Protein AF-A0A3D5K0N4-F1 (afdb_monomer_lite)

Sequence (99 aa):
MKTPEKQFEQSTAPVTPKDFIERNTIRGLWAICRDWLIIAGAITASILADHWAVWLASVSIIGVMQFALAEAILHEASHYNLFQSRRLHHRLQFLYAWP

Foldseek 3Di:
DDDDDPPPPPPPPPDDPVVVQDADLVVLVVLLVVLVVLLVVLVVQCVVVVDPVSVVVSVVSNVVSLCCLAPVNVVCVVVVRSHPDPVCSVVCCCSRVPD

pLDDT: mean 80.73, std 14.32, range [44.25, 97.81]

Radius of gyration: 21.53 Å; chains: 1; bounding box: 55×54×50 Å

Structure (mmCIF, N/CA/C/O backbone):
data_AF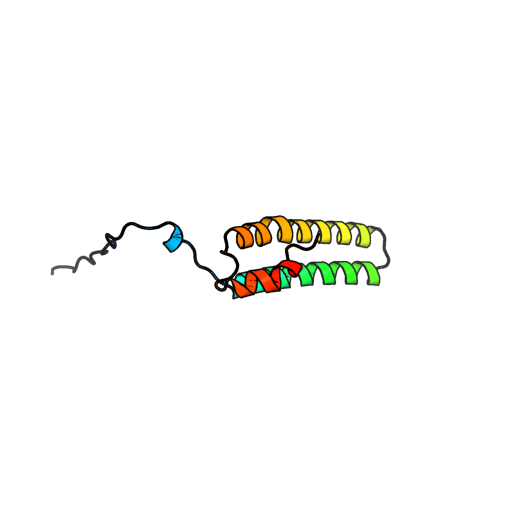-A0A3D5K0N4-F1
#
_entry.id   AF-A0A3D5K0N4-F1
#
loop_
_atom_site.group_PDB
_atom_site.id
_atom_site.type_symbol
_atom_site.label_atom_id
_atom_site.label_alt_id
_atom_site.label_comp_id
_atom_site.label_asym_id
_atom_site.label_entity_id
_atom_site.label_seq_id
_atom_site.pdbx_PDB_ins_code
_atom_site.Cartn_x
_atom_site.Cartn_y
_atom_site.Cartn_z
_atom_site.occupancy
_atom_site.B_iso_or_equiv
_atom_site.auth_seq_id
_atom_site.auth_comp_id
_atom_site.auth_asym_id
_atom_site.auth_atom_id
_atom_site.pdbx_PDB_model_num
ATOM 1 N N . MET A 1 1 ? -38.851 45.346 20.718 1.00 45.69 1 MET A N 1
ATOM 2 C CA . MET A 1 1 ? -38.682 44.092 19.956 1.00 45.69 1 MET A CA 1
ATOM 3 C C . MET A 1 1 ? -37.482 43.368 20.559 1.00 45.69 1 MET A C 1
ATOM 5 O O . MET A 1 1 ? -36.372 43.843 20.387 1.00 45.69 1 MET A O 1
ATOM 9 N N . LYS A 1 2 ? -37.704 42.351 21.406 1.00 44.25 2 LYS A N 1
ATOM 10 C CA . LYS A 1 2 ? -36.622 41.576 22.041 1.00 44.25 2 LYS A CA 1
ATOM 11 C C . LYS A 1 2 ? -36.162 40.504 21.055 1.00 44.25 2 LYS A C 1
ATOM 13 O O . LYS A 1 2 ? -36.959 39.649 20.681 1.00 44.25 2 LYS A O 1
ATOM 18 N N . THR A 1 3 ? -34.914 40.574 20.620 1.00 46.28 3 THR A N 1
ATOM 19 C CA . THR A 1 3 ? -34.257 39.515 19.849 1.00 46.28 3 THR A CA 1
ATOM 20 C C . THR A 1 3 ? -34.033 38.314 20.776 1.00 46.28 3 THR A C 1
ATOM 22 O O . THR A 1 3 ? -33.569 38.525 21.897 1.00 46.28 3 THR A O 1
ATOM 25 N N . PRO A 1 4 ? -34.364 37.073 20.384 1.00 53.62 4 PRO A N 1
ATOM 26 C CA . PRO A 1 4 ? -34.019 35.915 21.194 1.00 53.62 4 PRO A CA 1
ATOM 27 C C . PRO A 1 4 ? -32.514 35.663 21.067 1.00 53.62 4 PRO A C 1
ATOM 29 O O . PRO A 1 4 ? -32.017 35.329 19.989 1.00 53.62 4 PRO A O 1
ATOM 32 N N . GLU A 1 5 ? -31.784 35.854 22.165 1.00 55.56 5 GLU A N 1
ATOM 33 C CA . GLU A 1 5 ? -30.408 35.388 22.296 1.00 55.56 5 GLU A CA 1
ATOM 34 C C . GLU A 1 5 ? -30.420 33.862 22.186 1.00 55.56 5 GLU A C 1
ATOM 36 O O . GLU A 1 5 ? -30.951 33.165 23.049 1.00 55.56 5 GLU A O 1
ATOM 41 N N . LYS A 1 6 ? -29.877 33.324 21.089 1.00 52.78 6 LYS A N 1
ATOM 42 C CA . LYS A 1 6 ? -29.582 31.893 21.001 1.00 52.78 6 LYS A CA 1
ATOM 43 C C . LYS A 1 6 ? -28.485 31.592 22.017 1.00 52.78 6 LYS A C 1
ATOM 45 O O . LYS A 1 6 ? -27.307 31.805 21.740 1.00 52.78 6 LYS A O 1
ATOM 50 N N . GLN A 1 7 ? -28.890 31.118 23.190 1.00 50.19 7 GLN A N 1
ATOM 51 C CA . GLN A 1 7 ? -28.003 30.512 24.170 1.00 50.19 7 GLN A CA 1
ATOM 52 C C . GLN A 1 7 ? -27.330 29.309 23.503 1.00 50.19 7 GLN A C 1
ATOM 54 O O . GLN A 1 7 ? -27.960 28.288 23.236 1.00 50.19 7 GLN A O 1
ATOM 59 N N . PHE A 1 8 ? -26.047 29.455 23.179 1.00 54.22 8 PHE A N 1
ATOM 60 C CA . PHE A 1 8 ? -25.174 28.313 22.960 1.00 54.22 8 PHE A CA 1
ATOM 61 C C . PHE A 1 8 ? -25.063 27.602 24.307 1.00 54.22 8 PHE A C 1
ATOM 63 O O . PHE A 1 8 ? -24.255 27.986 25.149 1.00 54.22 8 PHE A O 1
ATOM 70 N N . GLU A 1 9 ? -25.919 26.610 24.544 1.00 56.53 9 GLU A N 1
ATOM 71 C CA . GLU A 1 9 ? -25.741 25.677 25.650 1.00 56.53 9 GLU A CA 1
ATOM 72 C C . GLU A 1 9 ? -24.444 24.902 25.396 1.00 56.53 9 GLU A C 1
ATOM 74 O O . GLU A 1 9 ? -24.412 23.880 24.711 1.00 56.53 9 GLU A O 1
ATOM 79 N N . GLN A 1 10 ? -23.331 25.434 25.903 1.00 59.69 10 GLN A N 1
ATOM 80 C CA . GLN A 1 10 ? -22.108 24.665 26.051 1.00 59.69 10 GLN A CA 1
ATOM 81 C C . GLN A 1 10 ? -22.417 23.538 27.034 1.00 59.69 10 GLN A C 1
ATOM 83 O O . GLN A 1 10 ? -22.635 23.780 28.221 1.00 59.69 10 GLN A O 1
ATOM 88 N N . SER A 1 11 ? -22.485 22.312 26.513 1.00 57.62 11 SER A N 1
ATOM 89 C CA . SER A 1 11 ? -22.645 21.102 27.315 1.00 57.62 11 SER A CA 1
ATOM 90 C C . SER A 1 11 ? -21.596 21.096 28.433 1.00 57.62 11 SER A C 1
ATOM 92 O O . SER A 1 11 ? -20.398 21.147 28.168 1.00 57.62 11 SER A O 1
ATOM 94 N N . THR A 1 12 ? -22.049 21.075 29.687 1.00 67.19 12 THR A N 1
ATOM 95 C CA . THR A 1 12 ? -21.214 21.121 30.901 1.00 67.19 12 THR A CA 1
ATOM 96 C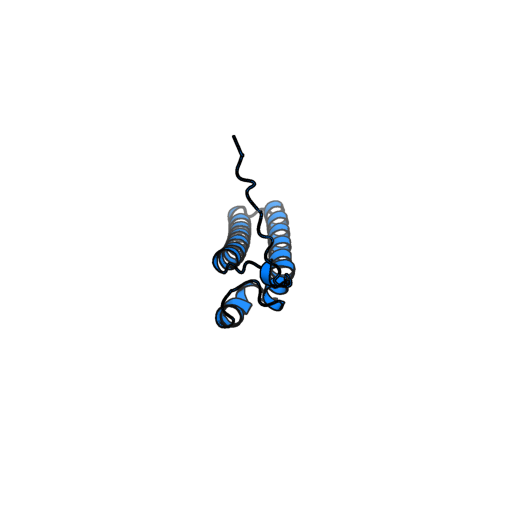 C . THR A 1 12 ? -20.579 19.771 31.247 1.00 67.19 12 THR A C 1
ATOM 98 O O . THR A 1 12 ? -19.935 19.634 32.288 1.00 67.19 12 THR A O 1
ATOM 101 N N . ALA A 1 13 ? -20.758 18.760 30.392 1.00 68.81 13 ALA A N 1
ATOM 102 C CA . ALA A 1 13 ? -20.097 17.477 30.545 1.00 68.81 13 ALA A CA 1
ATOM 103 C C . ALA A 1 13 ? -18.579 17.649 30.335 1.00 68.81 13 ALA A C 1
ATOM 105 O O . ALA A 1 13 ? -18.168 18.352 29.409 1.00 68.81 13 ALA A O 1
ATOM 106 N N . PRO A 1 14 ? -17.726 17.028 31.171 1.00 75.00 14 PRO A N 1
ATOM 107 C CA . PRO A 1 14 ? -16.285 17.092 30.983 1.00 75.00 14 PRO A CA 1
ATOM 108 C C . PRO A 1 14 ? -15.934 16.486 29.622 1.00 75.00 14 PRO A C 1
ATOM 110 O O . PRO A 1 14 ? -16.109 15.286 29.404 1.00 75.00 14 PRO A O 1
ATOM 113 N N . VAL A 1 15 ? -15.455 17.334 28.710 1.00 74.19 15 VAL A N 1
ATOM 114 C CA . VAL A 1 15 ? -15.012 16.918 27.379 1.00 74.19 15 VAL A CA 1
ATOM 115 C C . VAL A 1 15 ? -13.907 15.888 27.559 1.00 74.19 15 VAL A C 1
ATOM 117 O O . VAL A 1 15 ? -12.836 16.182 28.096 1.00 74.19 15 VAL A O 1
ATOM 120 N N . THR A 1 16 ? -14.181 14.656 27.150 1.00 76.50 16 THR A N 1
ATOM 121 C CA . THR A 1 16 ? -13.230 13.561 27.292 1.00 76.50 16 THR A CA 1
ATOM 122 C C . THR A 1 16 ? -12.455 13.450 25.978 1.00 76.50 16 THR A C 1
ATOM 124 O O . THR A 1 16 ? -13.060 13.572 24.918 1.00 76.50 16 THR A O 1
ATOM 127 N N . PRO A 1 17 ? -11.138 13.157 25.968 1.00 68.00 17 PRO A N 1
ATOM 128 C CA . PRO A 1 17 ? -10.368 13.028 24.720 1.00 68.00 17 PRO A CA 1
ATOM 129 C C . PRO A 1 17 ? -10.972 12.056 23.691 1.00 68.00 17 PRO A C 1
ATOM 131 O O . PRO A 1 17 ? -10.720 12.169 22.498 1.00 68.00 17 PRO A O 1
ATOM 134 N N . LYS A 1 18 ? -11.801 11.112 24.153 1.00 65.50 18 LYS A N 1
ATOM 135 C CA . LYS A 1 18 ? -12.545 10.156 23.324 1.00 65.50 18 LYS A CA 1
ATOM 136 C C . LYS A 1 18 ? -13.618 10.808 22.443 1.00 65.50 18 LYS A C 1
ATOM 138 O O . LYS A 1 18 ? -13.953 10.222 21.421 1.00 65.50 18 LYS A O 1
ATOM 143 N N . ASP A 1 19 ? -14.117 11.986 22.809 1.00 70.81 19 ASP A N 1
ATOM 144 C CA . ASP A 1 19 ? -15.174 12.697 22.077 1.00 70.81 19 ASP A CA 1
ATOM 145 C C . ASP A 1 19 ? -14.655 13.327 20.775 1.00 70.81 19 ASP A C 1
ATOM 147 O O . ASP A 1 19 ? -15.430 13.601 19.864 1.00 70.81 19 ASP A O 1
ATOM 151 N N . PHE A 1 20 ? -13.334 13.499 20.649 1.00 68.88 20 PHE A N 1
ATOM 152 C CA . PHE A 1 20 ? -12.677 13.995 19.433 1.00 68.88 20 PHE A CA 1
ATOM 153 C C . PHE A 1 20 ? -12.227 12.883 18.480 1.00 68.88 20 PHE A C 1
ATOM 155 O O . PHE A 1 20 ? -11.637 13.155 17.436 1.00 68.88 20 PHE A O 1
ATOM 162 N N . ILE A 1 21 ? -12.468 11.624 18.844 1.00 67.19 21 ILE A N 1
ATOM 163 C CA . ILE A 1 21 ? -11.972 10.467 18.110 1.00 67.19 21 ILE A CA 1
ATOM 164 C C . ILE A 1 21 ? -13.127 9.841 17.326 1.00 67.19 21 ILE A C 1
ATOM 166 O O . ILE A 1 21 ? -13.891 9.023 17.840 1.00 67.19 21 ILE A O 1
ATOM 170 N N . GLU A 1 22 ? -13.238 10.206 16.049 1.00 67.06 22 GLU A N 1
ATOM 171 C CA . GLU A 1 22 ? -14.204 9.592 15.141 1.00 67.06 22 GLU A CA 1
ATOM 172 C C . GLU A 1 22 ? -13.593 8.360 14.459 1.00 67.06 22 GLU A C 1
ATOM 174 O O . GLU A 1 22 ? -12.765 8.449 13.550 1.00 67.06 22 GLU A O 1
ATOM 179 N N . ARG A 1 23 ? -14.012 7.174 14.906 1.00 68.56 23 ARG A N 1
ATOM 180 C CA . ARG A 1 23 ? -13.580 5.896 14.325 1.00 68.56 23 ARG A CA 1
ATOM 181 C C . ARG A 1 23 ? -14.343 5.627 13.041 1.00 68.56 23 ARG A C 1
ATOM 183 O O . ARG A 1 23 ? -15.532 5.319 13.087 1.00 68.56 23 ARG A O 1
ATOM 190 N N . ASN A 1 24 ? -13.652 5.647 11.905 1.00 77.50 24 ASN A N 1
ATOM 191 C CA . ASN A 1 24 ? -14.261 5.306 10.626 1.00 77.50 24 ASN A CA 1
ATOM 192 C C . ASN A 1 24 ? -13.544 4.130 9.953 1.00 77.50 24 ASN A C 1
ATOM 194 O O . ASN A 1 24 ? -12.560 4.287 9.231 1.00 77.50 24 ASN A O 1
ATOM 198 N N . THR A 1 25 ? -14.119 2.944 10.154 1.00 78.44 25 THR A N 1
ATOM 199 C CA . THR A 1 25 ? -13.655 1.669 9.587 1.00 78.44 25 THR A CA 1
ATOM 200 C C . THR A 1 25 ? -13.499 1.718 8.064 1.00 78.44 25 THR A C 1
ATOM 202 O O . THR A 1 25 ? -12.570 1.118 7.530 1.00 78.44 25 THR A O 1
ATOM 205 N N . ILE A 1 26 ? -14.374 2.445 7.358 1.00 80.38 26 ILE A N 1
ATOM 206 C CA . ILE A 1 26 ? -14.334 2.551 5.892 1.00 80.38 26 ILE A CA 1
ATOM 207 C C . ILE A 1 26 ? -13.108 3.350 5.455 1.00 80.38 26 ILE A C 1
ATOM 209 O O . ILE A 1 26 ? -12.428 2.950 4.515 1.00 80.38 26 ILE A O 1
ATOM 213 N N . ARG A 1 27 ? -12.784 4.441 6.161 1.00 81.94 27 ARG A N 1
ATOM 214 C CA . ARG A 1 27 ? -11.584 5.243 5.869 1.00 81.94 27 ARG A CA 1
ATOM 215 C C . ARG A 1 27 ? -10.310 4.428 6.093 1.00 81.94 27 ARG A C 1
ATOM 217 O O . ARG A 1 27 ? -9.424 4.480 5.247 1.00 81.94 27 ARG A O 1
ATOM 224 N N . GLY A 1 28 ? -10.252 3.637 7.168 1.00 84.38 28 GLY A N 1
ATOM 225 C CA . GLY A 1 28 ? -9.128 2.733 7.442 1.00 84.38 28 GLY A CA 1
ATOM 226 C C . GLY A 1 28 ? -8.956 1.649 6.372 1.00 84.38 28 GLY A C 1
ATOM 227 O O . GLY A 1 28 ? -7.863 1.475 5.838 1.00 84.38 28 GLY A O 1
ATOM 228 N N . LEU A 1 29 ? -10.045 0.968 5.992 1.00 85.94 29 LEU A N 1
ATOM 229 C CA . LEU A 1 29 ? -10.040 -0.015 4.898 1.00 85.94 29 LEU A CA 1
ATOM 230 C C . LEU A 1 29 ? -9.611 0.614 3.570 1.00 85.94 29 LEU A C 1
ATOM 232 O O . LEU A 1 29 ? -8.786 0.043 2.865 1.00 85.94 29 LEU A O 1
ATOM 236 N N . TRP A 1 30 ? -10.136 1.796 3.244 1.00 87.94 30 TRP A N 1
ATOM 237 C CA . TRP A 1 30 ? -9.791 2.494 2.010 1.00 87.94 30 TRP A CA 1
ATOM 238 C C . TRP A 1 30 ? -8.317 2.899 1.961 1.00 87.94 30 TRP A C 1
ATOM 240 O O . TRP A 1 30 ? -7.693 2.760 0.913 1.00 87.94 30 TRP A O 1
ATOM 250 N N . ALA A 1 31 ? -7.746 3.350 3.082 1.00 87.94 31 ALA A N 1
ATOM 251 C CA . ALA A 1 31 ? -6.324 3.672 3.170 1.00 87.94 31 ALA A CA 1
ATOM 252 C C . ALA A 1 31 ? -5.449 2.439 2.885 1.00 87.94 31 ALA A C 1
ATOM 254 O O . ALA A 1 31 ? -4.579 2.504 2.021 1.00 87.94 31 ALA A O 1
ATOM 255 N N . ILE A 1 32 ? -5.757 1.296 3.513 1.00 88.94 32 ILE A N 1
ATOM 256 C CA . ILE A 1 32 ? -5.056 0.025 3.259 1.00 88.94 32 ILE A CA 1
ATOM 257 C C . ILE A 1 32 ? -5.199 -0.386 1.787 1.00 88.94 32 ILE A C 1
ATOM 259 O O . ILE A 1 32 ? -4.207 -0.686 1.128 1.00 88.94 32 ILE A O 1
ATOM 263 N N . CYS A 1 33 ? -6.424 -0.381 1.251 1.00 92.12 33 CYS A N 1
ATOM 264 C CA . CYS A 1 33 ? -6.678 -0.753 -0.141 1.00 92.12 33 CYS A CA 1
ATOM 265 C C . CYS A 1 33 ? -5.921 0.146 -1.127 1.00 92.12 33 CYS A C 1
ATOM 267 O O . CYS A 1 33 ? -5.340 -0.362 -2.082 1.00 92.12 33 CYS A O 1
ATOM 269 N N . ARG A 1 34 ? -5.908 1.466 -0.903 1.00 93.38 34 ARG A N 1
ATOM 270 C CA . ARG A 1 34 ? -5.182 2.428 -1.740 1.00 93.38 34 ARG A CA 1
ATOM 271 C C . ARG A 1 34 ? -3.693 2.099 -1.789 1.00 93.38 34 ARG A C 1
ATOM 273 O O . ARG A 1 34 ? -3.132 2.046 -2.879 1.00 93.38 34 ARG A O 1
ATOM 280 N N . ASP A 1 35 ? -3.069 1.869 -0.638 1.00 92.44 35 ASP A N 1
ATOM 281 C CA . ASP A 1 35 ? -1.621 1.653 -0.563 1.00 92.44 35 ASP A CA 1
ATOM 282 C C . ASP A 1 35 ? -1.230 0.336 -1.250 1.00 92.44 35 ASP A C 1
ATOM 284 O O . ASP A 1 35 ? -0.292 0.305 -2.048 1.00 92.44 35 ASP A O 1
ATOM 288 N N . TRP A 1 36 ? -2.028 -0.722 -1.069 1.00 93.88 36 TRP A N 1
ATOM 289 C CA . TRP A 1 36 ? -1.852 -1.983 -1.796 1.00 93.88 36 TRP A CA 1
ATOM 290 C C . TRP A 1 36 ? -2.054 -1.850 -3.309 1.00 93.88 36 TRP A C 1
ATOM 292 O O . TRP A 1 36 ? -1.313 -2.468 -4.074 1.00 93.88 36 TRP A O 1
ATOM 302 N N . LEU A 1 37 ? -3.010 -1.034 -3.764 1.00 96.44 37 LEU A N 1
ATOM 303 C CA . LEU A 1 37 ? -3.194 -0.761 -5.193 1.00 96.44 37 LEU A CA 1
ATOM 304 C C . LEU A 1 37 ? -1.996 -0.016 -5.790 1.00 96.44 37 LEU A C 1
ATOM 306 O O . LEU A 1 37 ? -1.586 -0.330 -6.905 1.00 96.44 37 LEU A O 1
ATOM 310 N N . ILE A 1 38 ? -1.410 0.934 -5.055 1.00 96.31 38 ILE A N 1
ATOM 311 C CA . ILE A 1 38 ? -0.205 1.648 -5.496 1.00 96.31 38 ILE A CA 1
ATOM 312 C C . ILE A 1 38 ? 0.981 0.683 -5.586 1.00 96.31 38 ILE A C 1
ATOM 314 O O . ILE A 1 38 ? 1.684 0.687 -6.594 1.00 96.31 38 ILE A O 1
ATOM 318 N N . ILE A 1 39 ? 1.172 -0.182 -4.584 1.00 95.56 39 ILE A N 1
ATOM 319 C CA . ILE A 1 39 ? 2.221 -1.215 -4.593 1.00 95.56 39 ILE A CA 1
ATOM 320 C C . ILE A 1 39 ? 2.043 -2.153 -5.795 1.00 95.56 39 ILE A C 1
ATOM 322 O O . ILE A 1 39 ? 2.977 -2.341 -6.573 1.00 95.56 39 ILE A O 1
ATOM 326 N N . ALA A 1 40 ? 0.840 -2.697 -5.998 1.00 96.94 40 ALA A N 1
ATOM 327 C CA . ALA A 1 40 ? 0.546 -3.582 -7.125 1.00 96.94 40 ALA A CA 1
ATOM 328 C C . ALA A 1 40 ? 0.742 -2.881 -8.481 1.00 96.94 40 ALA A C 1
ATOM 330 O O . ALA A 1 40 ? 1.282 -3.473 -9.420 1.00 96.94 40 ALA A O 1
ATOM 331 N N . GLY A 1 41 ? 0.352 -1.607 -8.576 1.00 97.31 41 GLY A N 1
ATOM 332 C CA . GLY A 1 41 ? 0.571 -0.769 -9.750 1.00 97.31 41 GLY A CA 1
ATOM 333 C C . GLY A 1 41 ? 2.055 -0.549 -10.042 1.00 97.31 41 GLY A C 1
ATOM 334 O O . GLY A 1 41 ? 2.475 -0.720 -11.184 1.00 97.31 41 GLY A O 1
ATOM 335 N N . ALA A 1 42 ? 2.862 -0.249 -9.021 1.00 96.50 42 ALA A N 1
ATOM 336 C CA . ALA A 1 42 ? 4.309 -0.079 -9.153 1.00 96.50 42 ALA A CA 1
ATOM 337 C C . ALA A 1 42 ? 4.997 -1.377 -9.610 1.00 96.50 42 ALA A C 1
ATOM 339 O O . ALA A 1 42 ? 5.808 -1.354 -10.534 1.00 96.50 42 ALA A O 1
ATOM 340 N N . ILE A 1 43 ? 4.619 -2.525 -9.035 1.00 96.38 43 ILE A N 1
ATOM 341 C CA . ILE A 1 43 ? 5.118 -3.842 -9.464 1.00 96.38 43 ILE A CA 1
ATOM 342 C C . ILE A 1 43 ? 4.776 -4.088 -10.938 1.00 96.38 43 ILE A C 1
ATOM 344 O O . ILE A 1 43 ? 5.652 -4.424 -11.734 1.00 96.38 43 ILE A O 1
ATOM 348 N N . THR A 1 44 ? 3.514 -3.875 -11.316 1.00 97.38 44 THR A N 1
ATOM 349 C CA . THR A 1 44 ? 3.044 -4.085 -12.692 1.00 97.38 44 THR A CA 1
ATOM 350 C C . THR A 1 44 ? 3.782 -3.175 -13.674 1.00 97.38 44 THR A C 1
ATOM 352 O O . THR A 1 44 ? 4.260 -3.645 -14.702 1.00 97.38 44 THR A O 1
ATOM 355 N N . ALA A 1 45 ? 3.940 -1.890 -13.344 1.00 96.12 45 ALA A N 1
ATOM 356 C CA . ALA A 1 45 ? 4.678 -0.934 -14.165 1.00 96.12 45 ALA A CA 1
ATOM 357 C C . ALA A 1 45 ? 6.149 -1.339 -14.340 1.00 96.12 45 ALA A C 1
ATOM 359 O O . ALA A 1 45 ? 6.668 -1.277 -15.452 1.00 96.12 45 ALA A O 1
ATOM 360 N N . SER A 1 46 ? 6.803 -1.807 -13.271 1.00 97.00 46 SER A N 1
ATOM 361 C CA . SER A 1 46 ? 8.183 -2.291 -13.339 1.00 97.00 46 SER A CA 1
ATOM 362 C C . SER A 1 46 ? 8.334 -3.505 -14.255 1.00 97.00 46 SER A C 1
ATOM 364 O O . SER A 1 46 ? 9.309 -3.566 -14.997 1.00 97.00 46 SER A O 1
ATOM 366 N N . ILE A 1 47 ? 7.397 -4.459 -14.207 1.00 96.88 47 ILE A N 1
ATOM 367 C CA . ILE A 1 47 ? 7.434 -5.672 -15.040 1.00 96.88 47 ILE A CA 1
ATOM 368 C C . ILE A 1 47 ? 7.176 -5.330 -16.511 1.00 96.88 47 ILE A C 1
ATOM 370 O O . ILE A 1 47 ? 7.862 -5.843 -17.387 1.00 96.88 47 ILE A O 1
ATOM 374 N N . LEU A 1 48 ? 6.198 -4.463 -16.791 1.00 97.81 48 LEU A N 1
ATOM 375 C CA . LEU A 1 48 ? 5.826 -4.114 -18.164 1.00 97.81 48 LEU A CA 1
ATOM 376 C C . LEU A 1 48 ? 6.856 -3.216 -18.858 1.00 97.81 48 LEU A C 1
ATOM 378 O O . LEU A 1 48 ? 6.997 -3.291 -20.075 1.00 97.81 48 LEU A O 1
ATOM 382 N N . ALA A 1 49 ? 7.542 -2.348 -18.111 1.00 96.31 49 ALA A N 1
ATOM 383 C CA . ALA A 1 49 ? 8.524 -1.435 -18.686 1.00 96.31 49 ALA A CA 1
ATOM 384 C C . ALA A 1 49 ? 9.886 -2.090 -18.956 1.00 96.31 49 ALA A C 1
ATOM 386 O O . ALA A 1 49 ? 10.622 -1.579 -19.795 1.00 96.31 49 ALA A O 1
ATOM 387 N N . ASP A 1 50 ? 10.236 -3.148 -18.212 1.00 92.50 50 ASP A N 1
ATOM 388 C CA . ASP A 1 50 ? 11.527 -3.858 -18.276 1.00 92.50 50 ASP A CA 1
ATOM 389 C C . ASP A 1 50 ? 12.753 -2.916 -18.328 1.00 92.50 50 ASP A C 1
ATOM 391 O O . ASP A 1 50 ? 13.735 -3.129 -19.037 1.00 92.50 50 ASP A O 1
ATOM 395 N N . HIS A 1 51 ? 12.675 -1.801 -17.593 1.00 95.81 51 HIS A N 1
ATOM 396 C CA . HIS A 1 51 ? 13.669 -0.732 -17.626 1.00 95.81 51 HIS A CA 1
ATOM 397 C C . HIS A 1 51 ? 14.175 -0.416 -16.219 1.00 95.81 51 HIS A C 1
ATOM 399 O O . HIS A 1 51 ? 13.397 -0.113 -15.311 1.00 95.81 51 HIS A O 1
ATOM 405 N N . TRP A 1 52 ? 15.499 -0.397 -16.046 1.00 96.94 52 TRP A N 1
ATOM 406 C CA . TRP A 1 52 ? 16.159 -0.245 -14.742 1.00 96.94 52 TRP A CA 1
ATOM 407 C C . TRP A 1 52 ? 15.742 1.027 -13.978 1.00 96.94 52 TRP A C 1
ATOM 409 O O . TRP A 1 52 ? 15.597 1.002 -12.758 1.00 96.94 52 TRP A O 1
ATOM 419 N N . ALA A 1 53 ? 15.496 2.138 -14.682 1.00 96.50 53 ALA A N 1
ATOM 420 C CA . ALA A 1 53 ? 15.039 3.378 -14.047 1.00 96.50 53 ALA A CA 1
ATOM 421 C C . ALA A 1 53 ? 13.598 3.272 -13.509 1.00 96.50 53 ALA A C 1
ATOM 423 O O . ALA A 1 53 ? 13.299 3.803 -12.441 1.00 96.50 53 ALA A O 1
ATOM 424 N N . VAL A 1 54 ? 12.714 2.554 -14.217 1.00 95.88 54 VAL A N 1
ATOM 425 C CA . VAL A 1 54 ? 11.335 2.307 -13.761 1.00 95.88 54 VAL A CA 1
ATOM 426 C C . VAL A 1 54 ? 11.349 1.354 -12.574 1.00 95.88 54 VAL A C 1
ATOM 428 O O . VAL A 1 54 ? 10.601 1.558 -11.621 1.00 95.88 54 VAL A O 1
ATOM 431 N N . TRP A 1 55 ? 12.249 0.371 -12.587 1.00 96.31 55 TRP A N 1
ATOM 432 C CA . TRP A 1 55 ? 12.491 -0.495 -11.440 1.00 96.31 55 TRP A CA 1
ATOM 433 C C . TRP A 1 55 ? 12.921 0.304 -10.198 1.00 96.31 55 TRP A C 1
ATOM 435 O O . TRP A 1 55 ? 12.288 0.179 -9.152 1.00 96.31 55 TRP A O 1
ATOM 445 N N . LEU A 1 56 ? 13.909 1.202 -10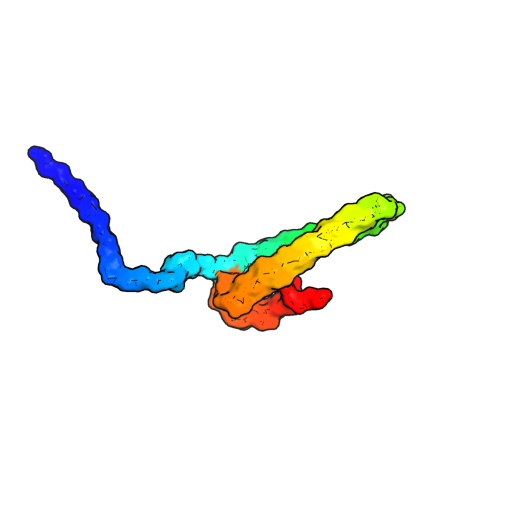.316 1.00 97.69 56 LEU A N 1
ATOM 446 C CA . LEU A 1 56 ? 14.359 2.060 -9.206 1.00 97.69 56 LEU A CA 1
ATOM 447 C C . LEU A 1 56 ? 13.232 2.940 -8.648 1.00 97.69 56 LEU A C 1
ATOM 449 O O . LEU A 1 56 ? 13.054 3.034 -7.429 1.00 97.69 56 LEU A O 1
ATOM 453 N N . ALA A 1 57 ? 12.449 3.561 -9.535 1.00 97.12 57 ALA A N 1
ATOM 454 C CA . ALA A 1 57 ? 11.292 4.357 -9.140 1.00 97.12 57 ALA A CA 1
ATOM 455 C C . ALA A 1 57 ? 10.243 3.497 -8.419 1.00 97.12 57 ALA A C 1
ATOM 457 O O . ALA A 1 57 ? 9.735 3.890 -7.371 1.00 97.12 57 ALA A O 1
ATOM 458 N N . SER A 1 58 ? 9.966 2.299 -8.936 1.00 96.44 58 SER A N 1
ATOM 459 C CA . SER A 1 58 ? 8.975 1.380 -8.371 1.00 96.44 58 SER A CA 1
ATOM 460 C C . SER A 1 58 ? 9.385 0.881 -6.989 1.00 96.44 58 SER A C 1
ATOM 462 O O . SER A 1 58 ? 8.574 0.932 -6.071 1.00 96.44 58 SER A O 1
ATOM 464 N N . VAL A 1 59 ? 10.647 0.481 -6.796 1.00 96.25 59 VAL A N 1
ATOM 465 C CA . VAL A 1 59 ? 11.169 0.069 -5.481 1.00 96.25 59 VAL A CA 1
ATOM 466 C C . VAL A 1 59 ? 11.076 1.213 -4.471 1.00 96.25 59 VAL A C 1
ATOM 468 O O . VAL A 1 59 ? 10.650 0.998 -3.338 1.00 96.25 59 VAL A O 1
ATOM 471 N N . SER A 1 60 ? 11.396 2.440 -4.890 1.00 97.12 60 SER A N 1
ATOM 472 C CA . SER A 1 60 ? 11.279 3.626 -4.032 1.00 97.12 60 SER A CA 1
ATOM 473 C C . SER A 1 60 ? 9.827 3.890 -3.620 1.00 97.12 60 SER A C 1
ATOM 475 O O . SER A 1 60 ? 9.548 4.120 -2.445 1.00 97.12 60 SER A O 1
ATOM 477 N N . ILE A 1 61 ? 8.887 3.805 -4.569 1.00 96.56 61 ILE A N 1
ATOM 478 C CA . ILE A 1 61 ? 7.450 3.969 -4.308 1.00 96.56 61 ILE A CA 1
ATOM 479 C C . ILE A 1 61 ? 6.952 2.889 -3.345 1.00 96.56 61 ILE A C 1
ATOM 481 O O . ILE A 1 61 ? 6.272 3.213 -2.373 1.00 96.56 61 ILE A O 1
ATOM 485 N N . ILE A 1 62 ? 7.311 1.625 -3.582 1.00 95.88 62 ILE A N 1
ATOM 486 C CA . ILE A 1 62 ? 6.923 0.504 -2.720 1.00 95.88 62 ILE A CA 1
ATOM 487 C C . ILE A 1 62 ? 7.443 0.729 -1.298 1.00 95.88 62 ILE A C 1
ATOM 489 O O . ILE A 1 62 ? 6.661 0.612 -0.359 1.00 95.88 62 ILE A O 1
ATOM 493 N N . GLY A 1 63 ? 8.705 1.136 -1.135 1.00 94.00 63 GLY A N 1
ATOM 494 C CA . GLY A 1 63 ? 9.283 1.427 0.179 1.00 94.00 63 GLY A CA 1
ATOM 495 C C . GLY A 1 63 ? 8.541 2.536 0.932 1.00 94.00 63 GLY A C 1
ATOM 496 O O . GLY A 1 63 ? 8.248 2.386 2.116 1.00 94.00 63 GLY A O 1
ATOM 497 N N . VAL A 1 64 ? 8.155 3.621 0.249 1.00 94.19 64 VAL A N 1
ATOM 498 C CA . VAL A 1 64 ? 7.359 4.701 0.863 1.00 94.19 64 VAL A CA 1
ATOM 499 C C . VAL A 1 64 ? 5.967 4.212 1.273 1.00 94.19 64 VAL A C 1
ATOM 501 O O . VAL A 1 64 ? 5.496 4.561 2.354 1.00 94.19 64 VAL A O 1
ATOM 504 N N . MET A 1 65 ? 5.309 3.390 0.451 1.00 93.06 65 MET A N 1
ATOM 505 C CA . MET A 1 65 ? 3.995 2.832 0.796 1.00 93.06 65 MET A CA 1
ATOM 506 C C . MET A 1 65 ? 4.085 1.827 1.951 1.00 93.06 65 MET A C 1
ATOM 508 O O . MET A 1 65 ? 3.232 1.843 2.833 1.00 93.06 65 MET A O 1
ATOM 512 N N . GLN A 1 66 ? 5.132 0.997 1.998 1.00 90.69 66 GLN A N 1
ATOM 513 C CA . GLN A 1 66 ? 5.391 0.095 3.125 1.00 90.69 66 GLN A CA 1
ATOM 514 C C . GLN A 1 66 ? 5.650 0.873 4.417 1.00 90.69 66 GLN A C 1
ATOM 516 O O . GLN A 1 66 ? 5.086 0.533 5.453 1.00 90.69 66 GLN A O 1
ATOM 521 N N . PHE A 1 67 ? 6.423 1.960 4.348 1.00 89.94 67 PHE A N 1
ATOM 522 C CA . PHE A 1 67 ? 6.618 2.861 5.481 1.00 89.94 67 PHE A CA 1
ATOM 523 C C . PHE A 1 67 ? 5.296 3.498 5.933 1.00 89.94 67 PHE A C 1
ATOM 525 O O . PHE A 1 67 ? 5.009 3.524 7.123 1.00 89.94 67 PHE A O 1
ATOM 532 N N . ALA A 1 68 ? 4.446 3.954 5.008 1.00 89.06 68 ALA A N 1
ATOM 533 C CA . ALA A 1 68 ? 3.138 4.515 5.349 1.00 89.06 68 ALA A CA 1
ATOM 534 C C . ALA A 1 68 ? 2.205 3.483 6.016 1.00 89.06 68 ALA A C 1
ATOM 536 O O . ALA A 1 68 ? 1.537 3.806 7.001 1.00 89.06 68 ALA A O 1
ATOM 537 N N . LEU A 1 69 ? 2.188 2.240 5.524 1.00 87.25 69 LEU A N 1
ATOM 538 C CA . LEU A 1 69 ? 1.438 1.139 6.135 1.00 87.25 69 LEU A CA 1
ATOM 539 C C . LEU A 1 69 ? 1.954 0.825 7.550 1.00 87.25 69 LEU A C 1
ATOM 541 O O . LEU A 1 69 ? 1.158 0.730 8.488 1.00 87.25 69 LEU A O 1
ATOM 545 N N . ALA A 1 70 ? 3.273 0.711 7.713 1.00 84.62 70 ALA A N 1
ATOM 546 C CA . ALA A 1 70 ? 3.904 0.329 8.972 1.00 84.62 70 ALA A CA 1
ATOM 547 C C . ALA A 1 70 ? 3.909 1.447 10.025 1.00 84.62 70 ALA A C 1
ATOM 549 O O . ALA A 1 70 ? 3.739 1.161 11.200 1.00 84.62 70 ALA A O 1
ATOM 550 N N . GLU A 1 71 ? 4.079 2.711 9.646 1.00 85.81 71 GLU A N 1
ATOM 551 C CA . GLU A 1 71 ? 4.109 3.814 10.612 1.00 85.81 71 GLU A CA 1
ATOM 552 C C . GLU A 1 71 ? 2.726 4.403 10.832 1.00 85.81 71 GLU A C 1
ATOM 554 O O . GLU A 1 71 ? 2.300 4.525 11.968 1.00 85.81 71 GLU A O 1
ATOM 559 N N . ALA A 1 72 ? 1.972 4.754 9.788 1.00 83.50 72 ALA A N 1
ATOM 560 C CA . ALA A 1 72 ? 0.697 5.438 9.998 1.00 83.50 72 ALA A CA 1
ATOM 561 C C . ALA A 1 72 ? -0.415 4.453 10.380 1.00 83.50 72 ALA A C 1
ATOM 563 O O . ALA A 1 72 ? -1.114 4.647 11.377 1.00 83.50 72 ALA A O 1
ATOM 564 N N . ILE A 1 73 ? -0.588 3.381 9.600 1.00 82.19 73 ILE A N 1
ATOM 565 C CA . ILE A 1 73 ? -1.730 2.474 9.778 1.00 82.19 73 ILE A CA 1
ATOM 566 C C . ILE A 1 73 ? -1.530 1.549 10.979 1.00 82.19 73 ILE A C 1
ATOM 568 O O . ILE A 1 73 ? -2.459 1.381 11.773 1.00 82.19 73 ILE A O 1
ATOM 572 N N . LEU A 1 74 ? -0.337 0.977 11.160 1.00 81.81 74 LEU A N 1
ATOM 573 C CA . LEU A 1 74 ? -0.056 0.126 12.319 1.00 81.81 74 LEU A CA 1
ATOM 574 C C . LEU A 1 74 ? -0.076 0.915 13.635 1.00 81.81 74 LEU A C 1
ATOM 576 O O . LEU A 1 74 ? -0.619 0.415 14.621 1.00 81.81 74 LEU A O 1
ATOM 580 N N . HIS A 1 75 ? 0.462 2.141 1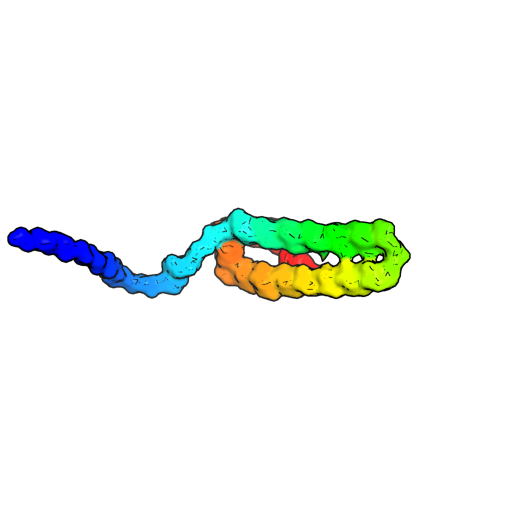3.660 1.00 81.31 75 HIS A N 1
ATOM 581 C CA . HIS A 1 75 ? 0.404 3.004 14.843 1.00 81.31 75 HIS A CA 1
ATOM 582 C C . HIS A 1 75 ? -1.050 3.294 15.232 1.00 81.31 75 HIS A C 1
ATOM 584 O O . HIS A 1 75 ? -1.443 3.067 16.378 1.00 81.31 75 HIS A O 1
ATOM 590 N N . GLU A 1 76 ? -1.897 3.668 14.271 1.00 79.25 76 GLU A N 1
ATOM 591 C CA . GLU A 1 76 ? -3.320 3.924 14.521 1.00 79.25 76 GLU A CA 1
ATOM 592 C C . GLU A 1 76 ? -4.092 2.651 14.932 1.00 79.25 76 GLU A C 1
ATOM 594 O O . GLU A 1 76 ? -4.994 2.683 15.779 1.00 79.25 76 GLU A O 1
ATOM 599 N N . ALA A 1 77 ? -3.714 1.499 14.368 1.00 80.56 77 ALA A N 1
ATOM 600 C CA . ALA A 1 77 ? -4.237 0.191 14.750 1.00 80.56 77 ALA A CA 1
ATOM 601 C C . ALA A 1 77 ? -3.841 -0.201 16.183 1.00 80.56 77 ALA A C 1
ATOM 603 O O . ALA A 1 77 ? -4.656 -0.781 16.904 1.00 80.56 77 ALA A O 1
ATOM 604 N N . SER A 1 78 ? -2.623 0.135 16.620 1.00 76.19 78 SER A N 1
ATOM 605 C CA . SER A 1 78 ? -2.136 -0.139 17.980 1.00 76.19 78 SER A CA 1
ATOM 606 C C . SER A 1 78 ? -2.917 0.642 19.045 1.00 76.19 78 SER A C 1
ATOM 608 O O . SER A 1 78 ? -3.182 0.130 20.134 1.00 76.19 78 SER A O 1
ATOM 610 N N . HIS A 1 79 ? -3.401 1.835 18.684 1.00 79.12 79 HIS A N 1
ATOM 611 C CA . HIS A 1 79 ? -4.313 2.638 19.497 1.00 79.12 79 HIS A CA 1
ATOM 612 C C . HIS A 1 79 ? -5.784 2.185 19.412 1.00 79.12 79 HIS A C 1
ATOM 614 O O . HIS A 1 79 ? -6.653 2.790 20.046 1.00 79.12 79 HIS A O 1
ATOM 620 N N . TYR A 1 80 ? -6.086 1.106 18.677 1.00 70.50 80 TYR A N 1
ATOM 621 C CA . TYR A 1 80 ? -7.440 0.602 18.410 1.00 70.50 80 TYR A CA 1
ATOM 622 C C . TYR A 1 80 ? -8.368 1.639 17.770 1.00 70.50 80 TYR A C 1
ATOM 624 O O . TYR A 1 80 ? -9.582 1.624 18.008 1.00 70.50 80 TYR A O 1
ATOM 632 N N . ASN A 1 81 ? -7.809 2.546 16.972 1.00 75.94 81 ASN A N 1
ATOM 633 C CA . ASN A 1 81 ? -8.563 3.651 16.400 1.00 75.94 81 ASN A CA 1
ATOM 634 C C . ASN A 1 81 ? -8.851 3.496 14.900 1.00 75.94 81 ASN A C 1
ATOM 636 O O . ASN A 1 81 ? -9.766 4.122 14.368 1.00 75.94 81 ASN A O 1
ATOM 640 N N . LEU A 1 82 ? -8.140 2.583 14.237 1.00 74.88 82 LEU A N 1
ATOM 641 C CA . LEU A 1 82 ? -8.287 2.320 12.807 1.00 74.88 82 LEU A CA 1
ATOM 642 C C . LEU A 1 82 ? -9.632 1.660 12.446 1.00 74.88 82 LEU A C 1
ATOM 644 O O . LEU A 1 82 ? -10.266 2.014 11.452 1.00 74.88 82 LEU A O 1
ATOM 648 N N . PHE A 1 83 ? -10.096 0.712 13.265 1.00 75.81 83 PHE A N 1
ATOM 649 C CA . PHE A 1 83 ? -11.384 0.038 13.082 1.00 75.81 83 PHE A CA 1
ATOM 650 C C . PHE A 1 83 ? -12.273 0.158 14.316 1.00 75.81 83 PHE A C 1
ATOM 652 O O . PHE A 1 83 ? -11.831 -0.015 15.450 1.00 75.81 83 PHE A O 1
ATOM 659 N N . GLN A 1 84 ? -13.574 0.333 14.091 1.00 71.25 84 GLN A N 1
ATOM 660 C CA . GLN A 1 84 ? -14.578 0.355 15.160 1.00 71.25 84 GLN A CA 1
ATOM 661 C C . GLN A 1 84 ? -14.739 -1.020 15.841 1.00 71.25 84 GLN A C 1
ATOM 663 O O . GLN A 1 84 ? -15.160 -1.104 16.993 1.00 71.25 84 GLN A O 1
ATOM 668 N N . SER A 1 85 ? -14.374 -2.107 15.149 1.00 73.06 85 SER A N 1
ATOM 669 C CA . SER A 1 85 ? -14.430 -3.479 15.662 1.00 73.06 85 SER A CA 1
ATOM 670 C C . SER A 1 85 ? -13.038 -4.032 15.966 1.00 73.06 85 SER A C 1
ATOM 672 O O . SER A 1 85 ? -12.148 -4.039 15.113 1.00 73.06 85 SER A O 1
ATOM 674 N N . ARG A 1 86 ? -12.860 -4.603 17.164 1.00 71.50 86 ARG A N 1
ATOM 675 C CA . ARG A 1 86 ? -11.608 -5.273 17.563 1.00 71.50 86 ARG A CA 1
ATOM 676 C C . ARG A 1 86 ? -11.303 -6.534 16.749 1.00 71.50 86 ARG A C 1
ATOM 678 O O . ARG A 1 86 ? -10.140 -6.863 16.555 1.00 71.50 86 ARG A O 1
ATOM 685 N N . ARG A 1 87 ? -12.328 -7.227 16.236 1.00 75.62 87 ARG A N 1
ATOM 686 C CA . ARG A 1 87 ? -12.134 -8.433 15.407 1.00 75.62 87 ARG A CA 1
ATOM 687 C C . ARG A 1 87 ? -11.499 -8.108 14.054 1.00 75.62 87 ARG A C 1
ATOM 689 O O . ARG A 1 87 ? -10.731 -8.914 13.540 1.00 75.62 87 ARG A O 1
ATOM 696 N N . LEU A 1 88 ? -11.814 -6.940 13.492 1.00 71.06 88 LEU A N 1
ATOM 697 C CA . LEU A 1 88 ? -11.264 -6.486 12.213 1.00 71.06 88 LEU A CA 1
ATOM 698 C C . LEU A 1 88 ? -9.763 -6.204 12.314 1.00 71.06 88 LEU A C 1
ATOM 700 O O . LEU A 1 88 ? -9.031 -6.634 11.432 1.00 71.06 88 LEU A O 1
ATOM 704 N N . HIS A 1 89 ? -9.301 -5.614 13.422 1.00 75.56 89 HIS A N 1
ATOM 705 C CA . HIS A 1 89 ? -7.868 -5.436 13.680 1.00 75.56 89 HIS A CA 1
ATOM 706 C C . HIS A 1 89 ? -7.105 -6.764 13.604 1.00 75.56 89 HIS A C 1
ATOM 708 O O . HIS A 1 89 ? -6.165 -6.883 12.834 1.00 75.56 89 HIS A O 1
ATOM 714 N N . HIS A 1 90 ? -7.550 -7.794 14.330 1.00 75.69 90 HI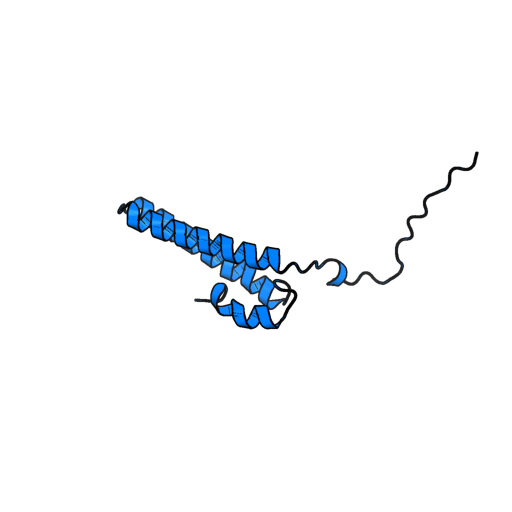S A N 1
ATOM 715 C CA . HIS A 1 90 ? -6.857 -9.089 14.339 1.00 75.69 90 HIS A CA 1
ATOM 716 C C . HIS A 1 90 ? -6.849 -9.780 12.970 1.00 75.69 90 HIS A C 1
ATOM 718 O O . HIS A 1 90 ? -5.852 -10.379 12.582 1.00 75.69 90 HIS A O 1
ATOM 724 N N . ARG A 1 91 ? -7.959 -9.708 12.225 1.00 81.06 91 ARG A N 1
ATOM 725 C CA . ARG A 1 91 ? -8.046 -10.363 10.913 1.00 81.06 91 ARG A CA 1
ATOM 726 C C . ARG A 1 91 ? -7.262 -9.633 9.835 1.00 81.06 91 ARG A C 1
ATOM 728 O O . ARG A 1 91 ? -6.798 -10.298 8.926 1.00 81.06 91 ARG A O 1
ATOM 735 N N . LEU A 1 92 ? -7.154 -8.308 9.905 1.00 80.69 92 LEU A N 1
ATOM 736 C CA . LEU A 1 92 ? -6.494 -7.495 8.881 1.00 80.69 92 LEU A CA 1
ATOM 737 C C . LEU A 1 92 ? -5.043 -7.159 9.225 1.00 80.69 92 LEU A C 1
ATOM 739 O O . LEU A 1 92 ? -4.358 -6.599 8.380 1.00 80.69 92 LEU A O 1
ATOM 743 N N . GLN A 1 93 ? -4.561 -7.519 10.417 1.00 80.56 93 GLN A N 1
ATOM 744 C CA . GLN A 1 93 ? -3.198 -7.228 10.860 1.00 80.56 93 GLN A CA 1
ATOM 745 C C . GLN A 1 93 ? -2.141 -7.655 9.839 1.00 80.56 93 GLN A C 1
ATOM 747 O O . GLN A 1 93 ? -1.207 -6.908 9.585 1.00 80.56 93 GLN A O 1
ATOM 752 N N . PHE A 1 94 ? -2.322 -8.799 9.179 1.00 81.75 94 PHE A N 1
ATOM 753 C CA . PHE A 1 94 ? -1.384 -9.269 8.158 1.00 81.75 94 PHE A CA 1
ATOM 754 C C . PHE A 1 94 ? -1.283 -8.356 6.921 1.00 81.75 94 PHE A C 1
ATOM 756 O O . PHE A 1 94 ? -0.320 -8.473 6.185 1.00 81.75 94 PHE A O 1
ATOM 763 N N . LEU A 1 95 ? -2.248 -7.469 6.655 1.00 80.62 95 LEU A N 1
ATOM 764 C CA . LEU A 1 95 ? -2.210 -6.562 5.497 1.00 80.62 95 LEU A CA 1
ATOM 765 C C . LEU A 1 95 ? -1.386 -5.299 5.745 1.00 80.62 95 LEU A C 1
ATOM 767 O O . LEU A 1 95 ? -0.936 -4.683 4.786 1.00 80.62 95 LEU A O 1
ATOM 771 N N . TYR A 1 96 ? -1.236 -4.879 7.000 1.00 77.06 96 TYR A N 1
ATOM 772 C CA . TYR A 1 96 ? -0.550 -3.630 7.356 1.00 77.06 96 TYR A CA 1
ATOM 773 C C . TYR A 1 96 ? 0.591 -3.827 8.365 1.00 77.06 96 TYR A C 1
ATOM 775 O O . TYR A 1 96 ? 1.289 -2.874 8.685 1.00 77.06 96 TYR A O 1
ATOM 783 N N . ALA A 1 97 ? 0.786 -5.049 8.865 1.00 77.50 97 ALA A N 1
ATOM 784 C CA . ALA A 1 97 ? 1.863 -5.428 9.780 1.00 77.50 97 ALA A CA 1
ATOM 785 C C . ALA A 1 97 ? 2.757 -6.543 9.206 1.00 77.50 97 ALA A C 1
ATOM 787 O O . ALA A 1 97 ? 3.444 -7.227 9.965 1.00 77.50 97 ALA A O 1
ATOM 788 N N . TRP A 1 98 ? 2.690 -6.791 7.893 1.00 67.88 98 TRP A N 1
ATOM 789 C CA . TRP A 1 98 ? 3.585 -7.744 7.235 1.00 67.88 98 TRP A CA 1
ATOM 790 C C . TRP A 1 98 ? 4.995 -7.141 7.124 1.00 67.88 98 TRP A C 1
ATOM 792 O O . TRP A 1 98 ? 5.084 -5.967 6.760 1.00 67.88 98 TRP A O 1
ATOM 802 N N . PRO A 1 99 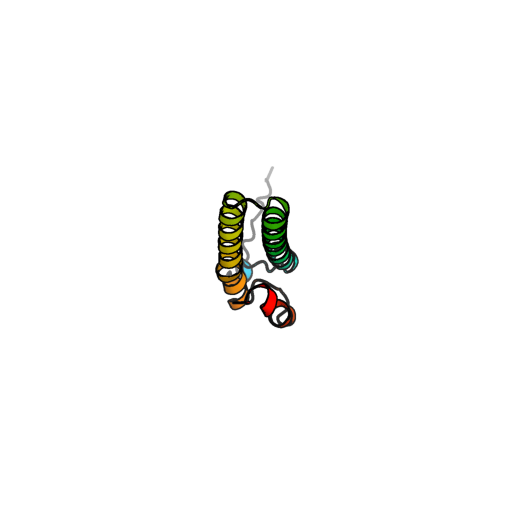? 6.056 -7.903 7.455 1.00 54.50 99 PRO A N 1
ATOM 803 C CA . PRO A 1 99 ? 7.437 -7.418 7.433 1.00 54.50 99 PRO A CA 1
ATOM 804 C C . PRO A 1 99 ? 7.947 -7.066 6.031 1.00 54.50 99 PRO A C 1
ATOM 806 O O . PRO A 1 99 ? 7.498 -7.697 5.043 1.00 54.50 99 PRO A O 1
#

Secondary structure (DSSP, 8-state):
------------S---GGGG----HHHHHHHHHHHHHHHHHHHHHHHHH--HHHHHHHHHHHHHHHHHIIIIIHHHHHTT-S-SSHHHHHHHHHHHS--